Protein AF-A0A1G9T6W5-F1 (afdb_monomer_lite)

pLDDT: mean 87.33, std 14.21, range [46.97, 97.44]

Sequence (91 aa):
MPEWLVTQQISPDRVRHALRSVRAAAYSVEVTPAGTTLALVMSASPAGRRNAAEKIVGLLEVAGLRLVADDPVGELTDERRGFLVSGAGPA

Secondary structure (DSSP, 8-state):
--------PPPHHHHHHHTTTS-GGGEEEEEETTEEEEEE-----HHHHHHHHHHHHHHHHHTTEEESSSSHHHHHHH--SPEEEEE----

Structure (mmCIF, N/CA/C/O backbone):
data_AF-A0A1G9T6W5-F1
#
_entry.id   AF-A0A1G9T6W5-F1
#
loop_
_atom_site.group_PDB
_atom_site.id
_atom_site.type_symbol
_atom_site.label_atom_id
_atom_site.label_alt_id
_atom_site.label_comp_id
_atom_site.label_asym_id
_atom_site.label_entity_id
_atom_site.label_seq_id
_atom_site.pdbx_PDB_ins_code
_atom_site.Cartn_x
_atom_site.Cartn_y
_atom_site.Cartn_z
_atom_site.occupancy
_atom_site.B_iso_or_equiv
_atom_site.auth_seq_id
_atom_site.auth_comp_id
_atom_site.auth_asym_id
_atom_site.auth_atom_id
_atom_site.pdbx_PDB_model_num
ATOM 1 N N . MET A 1 1 ? -24.454 4.763 25.575 1.00 49.56 1 MET A N 1
ATOM 2 C CA . MET A 1 1 ? -23.570 5.048 24.427 1.00 49.56 1 MET A CA 1
ATOM 3 C C . MET A 1 1 ? -23.420 3.745 23.662 1.00 49.56 1 MET A C 1
ATOM 5 O O . MET A 1 1 ? -22.954 2.801 24.284 1.00 49.56 1 MET A O 1
ATOM 9 N N . PRO A 1 2 ? -23.920 3.607 22.425 1.00 47.44 2 PRO A N 1
ATOM 10 C CA . PRO A 1 2 ? -23.826 2.335 21.722 1.00 47.44 2 PRO A CA 1
ATOM 11 C C . PRO A 1 2 ? -22.397 2.059 21.229 1.00 47.44 2 PRO A C 1
ATOM 13 O O . PRO A 1 2 ? -21.794 2.901 20.573 1.00 47.44 2 PRO A O 1
ATOM 16 N N . GLU A 1 3 ? -21.893 0.861 21.520 1.00 49.44 3 GLU A N 1
ATOM 17 C CA . GLU A 1 3 ? -20.532 0.368 21.239 1.00 49.44 3 GLU A CA 1
ATOM 18 C C . GLU A 1 3 ? -20.335 -0.197 19.809 1.00 49.44 3 GLU A C 1
ATOM 20 O O . GLU A 1 3 ? -19.339 -0.858 19.533 1.00 49.44 3 GLU A O 1
ATOM 25 N N . TRP A 1 4 ? -21.265 0.022 18.872 1.00 56.22 4 TRP A N 1
ATOM 26 C CA . TRP A 1 4 ? -21.314 -0.735 17.604 1.00 56.22 4 TRP A CA 1
ATOM 27 C C . TRP A 1 4 ? -20.741 -0.041 16.358 1.00 56.22 4 TRP A C 1
ATOM 29 O O . TRP A 1 4 ? -20.920 -0.534 15.249 1.00 56.22 4 TRP A O 1
ATOM 39 N N . LEU A 1 5 ? -19.977 1.042 16.509 1.00 47.22 5 LEU A N 1
ATOM 40 C CA . LEU A 1 5 ? -19.147 1.586 15.423 1.00 47.22 5 LEU A CA 1
ATOM 41 C C . LEU A 1 5 ? -17.661 1.412 15.729 1.00 47.22 5 LEU A C 1
ATOM 43 O O . LEU A 1 5 ? -16.863 2.334 15.574 1.00 47.22 5 LEU A O 1
ATOM 47 N N . VAL A 1 6 ? -17.258 0.204 16.128 1.00 49.41 6 VAL A N 1
ATOM 48 C CA . VAL A 1 6 ? -15.865 -0.192 15.923 1.00 49.41 6 VAL A CA 1
ATOM 49 C C . VAL A 1 6 ? -15.710 -0.429 14.423 1.00 49.41 6 VAL A C 1
ATOM 51 O O . VAL A 1 6 ? -15.782 -1.557 13.942 1.00 49.41 6 VAL A O 1
ATOM 54 N N . THR A 1 7 ? -15.525 0.649 13.654 1.00 53.38 7 THR A N 1
ATOM 55 C CA . THR A 1 7 ? -14.765 0.567 12.404 1.00 53.38 7 THR A CA 1
ATOM 56 C C . THR A 1 7 ? -13.486 -0.156 12.785 1.00 53.38 7 THR A C 1
ATOM 58 O O . THR A 1 7 ? -12.663 0.420 13.493 1.00 53.38 7 THR A O 1
ATOM 61 N N . GLN A 1 8 ? -13.379 -1.446 12.449 1.00 57.91 8 GLN A N 1
ATOM 62 C CA . GLN A 1 8 ? -12.211 -2.241 12.802 1.00 57.91 8 GLN A CA 1
ATOM 63 C C . GLN A 1 8 ? -11.008 -1.564 12.165 1.00 57.91 8 GLN A C 1
ATOM 65 O O . GLN A 1 8 ? -10.784 -1.668 10.959 1.00 57.91 8 GLN A O 1
ATOM 70 N N . GLN A 1 9 ? -10.276 -0.810 12.978 1.00 73.69 9 GLN A N 1
ATOM 71 C CA . GLN A 1 9 ? -9.075 -0.134 12.546 1.00 73.69 9 GLN A CA 1
ATOM 72 C C . GLN A 1 9 ? -8.127 -1.236 12.080 1.00 73.69 9 GLN A C 1
ATOM 74 O O . GLN A 1 9 ? -7.801 -2.150 12.841 1.00 73.69 9 GLN A O 1
ATOM 79 N N . ILE A 1 10 ? -7.768 -1.215 10.795 1.00 89.69 10 ILE A N 1
ATOM 80 C CA . ILE A 1 10 ? -6.913 -2.248 10.214 1.00 89.69 10 ILE A CA 1
ATOM 81 C C . ILE A 1 10 ? -5.596 -2.228 10.978 1.00 89.69 10 ILE A C 1
ATOM 83 O O . ILE A 1 10 ? -4.892 -1.222 10.952 1.00 89.69 10 ILE A O 1
ATOM 87 N N . SER A 1 11 ? -5.265 -3.311 11.682 1.00 92.31 11 SER A N 1
ATOM 88 C CA . SER A 1 11 ? -4.020 -3.358 12.442 1.00 92.31 11 SER A CA 1
ATOM 89 C C . SER A 1 11 ? -2.815 -3.426 11.493 1.00 92.31 11 SER A C 1
ATOM 91 O O . SER A 1 11 ? -2.888 -4.082 10.446 1.00 92.31 11 SER A O 1
ATOM 93 N N . PRO A 1 12 ? -1.678 -2.801 11.845 1.00 94.00 12 PRO A N 1
ATOM 94 C CA . PRO A 1 12 ? -0.458 -2.892 11.044 1.00 94.00 12 PRO A CA 1
ATOM 95 C C . PRO A 1 12 ? 0.020 -4.343 10.886 1.00 94.00 12 PRO A C 1
ATOM 97 O O . PRO A 1 12 ? 0.546 -4.712 9.837 1.00 94.00 12 PRO A O 1
ATOM 100 N N . ASP A 1 13 ? -0.227 -5.199 11.879 1.00 94.62 13 ASP A N 1
ATOM 101 C CA . ASP A 1 13 ? 0.130 -6.617 1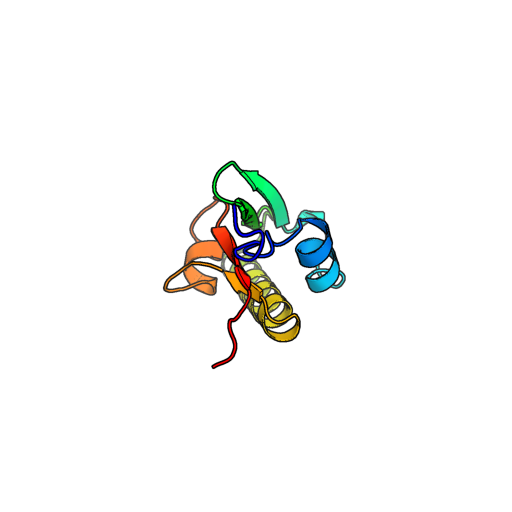1.811 1.00 94.62 13 ASP A CA 1
ATOM 102 C C . ASP A 1 13 ? -0.722 -7.394 10.808 1.00 94.62 13 ASP A C 1
ATOM 104 O O . ASP A 1 13 ? -0.208 -8.292 10.142 1.00 94.62 13 ASP A O 1
ATOM 108 N N . ARG A 1 14 ? -1.990 -7.011 10.611 1.00 95.00 14 ARG A N 1
ATOM 109 C CA . ARG A 1 14 ? -2.826 -7.582 9.548 1.00 95.00 14 ARG A CA 1
ATOM 110 C C . ARG A 1 14 ? -2.266 -7.240 8.165 1.00 95.00 14 ARG A C 1
ATOM 112 O O . ARG A 1 14 ? -2.199 -8.121 7.309 1.00 95.00 14 ARG A O 1
ATOM 119 N N . VAL A 1 15 ? -1.806 -6.002 7.964 1.00 95.69 15 VAL A N 1
ATOM 120 C CA . VAL A 1 15 ? -1.147 -5.575 6.714 1.00 95.69 15 VAL A CA 1
ATOM 121 C C . VAL A 1 15 ? 0.153 -6.353 6.496 1.00 95.69 15 VAL A C 1
ATOM 123 O O . VAL A 1 15 ? 0.352 -6.940 5.434 1.00 95.69 15 VAL A O 1
ATOM 126 N N . ARG A 1 16 ? 1.012 -6.453 7.518 1.00 96.50 16 ARG A N 1
ATOM 127 C CA . ARG A 1 16 ? 2.259 -7.240 7.453 1.00 96.50 16 ARG A CA 1
ATOM 128 C C . ARG A 1 16 ? 1.997 -8.717 7.165 1.00 96.50 16 ARG A C 1
ATOM 130 O O . ARG A 1 16 ? 2.728 -9.332 6.394 1.00 96.50 16 ARG A O 1
ATOM 137 N N . HIS A 1 17 ? 0.942 -9.286 7.746 1.00 96.31 17 HIS A N 1
ATOM 138 C CA . HIS A 1 17 ? 0.547 -10.671 7.510 1.00 96.31 17 HIS A CA 1
ATOM 139 C C . HIS A 1 17 ? 0.078 -10.911 6.066 1.00 96.31 17 HIS A C 1
ATOM 141 O O . HIS A 1 17 ? 0.447 -11.926 5.462 1.00 96.31 17 HIS A O 1
ATOM 147 N N . ALA A 1 18 ? -0.694 -9.978 5.497 1.00 96.44 18 ALA A N 1
ATOM 148 C CA . ALA A 1 18 ? -1.078 -10.005 4.084 1.00 96.44 18 ALA A CA 1
ATOM 149 C C . ALA A 1 18 ? 0.162 -9.949 3.174 1.00 96.44 18 ALA A C 1
ATOM 151 O O . ALA A 1 18 ? 0.286 -10.715 2.219 1.00 96.44 18 ALA A O 1
ATOM 152 N N . LEU A 1 19 ? 1.140 -9.119 3.540 1.00 97.00 19 LEU A N 1
ATOM 153 C CA . LEU A 1 19 ? 2.373 -8.899 2.785 1.00 97.00 19 LEU A CA 1
ATOM 154 C C . LEU A 1 19 ? 3.533 -9.829 3.177 1.00 97.00 19 LEU A C 1
ATOM 156 O O . LEU A 1 19 ? 4.674 -9.567 2.803 1.00 97.00 19 LEU A O 1
ATOM 160 N N . ARG A 1 20 ? 3.284 -10.944 3.879 1.00 96.31 20 ARG A N 1
ATOM 161 C CA . ARG A 1 20 ? 4.347 -11.845 4.383 1.00 96.31 20 ARG A CA 1
ATOM 162 C C . ARG A 1 20 ? 5.258 -12.444 3.299 1.00 96.31 20 ARG A C 1
ATOM 164 O O . ARG A 1 20 ? 6.349 -12.910 3.601 1.00 96.31 20 ARG A O 1
ATOM 171 N N . SER A 1 21 ? 4.810 -12.454 2.040 1.00 95.00 21 SER A N 1
ATOM 172 C CA . SER A 1 21 ? 5.581 -12.922 0.873 1.00 95.00 21 SER A CA 1
ATOM 173 C C . SER A 1 21 ? 6.365 -11.806 0.161 1.00 95.00 21 SER A C 1
ATOM 175 O O . SER A 1 21 ? 7.045 -12.053 -0.845 1.00 95.00 21 SER A O 1
ATOM 177 N N . VAL A 1 22 ? 6.247 -10.567 0.643 1.00 94.56 22 VAL A N 1
ATOM 178 C CA . VAL A 1 22 ? 6.992 -9.391 0.192 1.00 94.56 22 VAL A CA 1
ATOM 179 C C . VAL A 1 22 ? 8.098 -9.122 1.208 1.00 94.56 22 VAL A C 1
ATOM 181 O O . VAL A 1 22 ? 7.889 -9.210 2.416 1.00 94.56 22 VAL A O 1
ATOM 184 N N . ARG A 1 23 ? 9.303 -8.798 0.729 1.00 92.88 23 ARG A N 1
ATOM 185 C CA . ARG A 1 23 ? 10.419 -8.449 1.617 1.00 92.88 23 ARG A CA 1
ATOM 186 C C . ARG A 1 23 ? 10.031 -7.231 2.454 1.00 92.88 23 ARG A C 1
ATOM 188 O O . ARG A 1 23 ? 9.629 -6.223 1.885 1.00 92.88 23 ARG A O 1
ATOM 195 N N . ALA A 1 24 ? 10.224 -7.297 3.770 1.00 89.50 24 ALA A N 1
ATOM 196 C CA . ALA A 1 24 ? 9.895 -6.194 4.678 1.00 89.50 24 ALA A CA 1
ATOM 197 C C . ALA A 1 24 ? 10.609 -4.880 4.311 1.00 89.50 24 ALA A C 1
ATOM 199 O O . ALA A 1 24 ? 10.046 -3.813 4.480 1.00 89.50 24 ALA A O 1
ATOM 200 N N . ALA A 1 25 ? 11.809 -4.947 3.725 1.00 91.12 25 ALA A N 1
ATOM 201 C CA . ALA A 1 25 ? 12.534 -3.76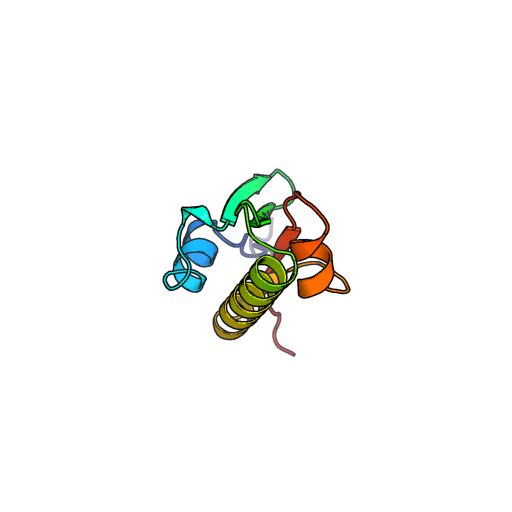6 3.248 1.00 91.12 25 ALA A CA 1
ATOM 202 C C . ALA A 1 25 ? 11.901 -3.084 2.016 1.00 91.12 25 ALA A C 1
ATOM 204 O O . ALA A 1 25 ? 12.381 -2.038 1.588 1.00 91.12 25 ALA A O 1
ATOM 205 N N . ALA A 1 26 ? 10.876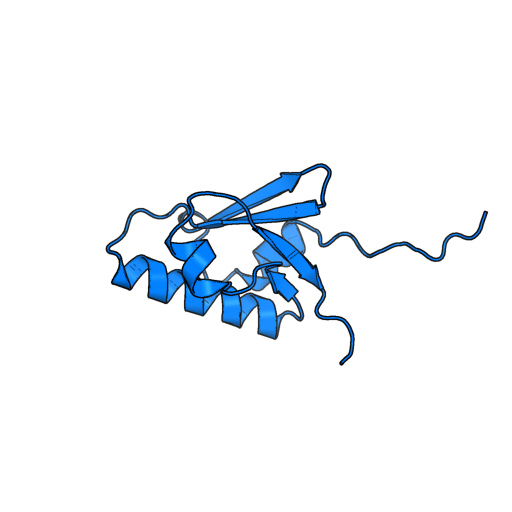 -3.681 1.398 1.00 92.62 26 ALA A N 1
ATOM 206 C CA . ALA A 1 26 ? 10.222 -3.100 0.232 1.00 92.62 26 ALA A CA 1
ATOM 207 C C . ALA A 1 26 ? 9.154 -2.065 0.593 1.00 92.62 26 ALA A C 1
ATOM 209 O O . ALA A 1 26 ? 8.873 -1.191 -0.226 1.00 92.62 26 ALA A O 1
ATOM 210 N N . TYR A 1 27 ? 8.579 -2.142 1.795 1.00 94.81 27 TYR A N 1
ATOM 211 C CA . TYR A 1 27 ? 7.457 -1.307 2.205 1.00 94.81 27 TYR A CA 1
ATOM 212 C C . TYR A 1 27 ? 7.599 -0.813 3.651 1.00 94.81 27 TYR A C 1
ATOM 214 O O . TYR A 1 27 ? 8.267 -1.439 4.469 1.00 94.81 27 TYR A O 1
ATOM 222 N N . SER A 1 28 ? 6.947 0.304 3.968 1.00 95.44 28 SER A N 1
ATOM 223 C CA . SER A 1 28 ? 6.762 0.796 5.338 1.00 95.44 28 SER A CA 1
ATOM 224 C C . SER A 1 28 ? 5.290 0.697 5.716 1.00 95.44 28 SER A C 1
ATOM 226 O O . SER A 1 28 ? 4.428 0.987 4.888 1.00 95.44 28 SER A O 1
ATOM 228 N N . VAL A 1 29 ? 5.011 0.282 6.954 1.00 95.38 29 VAL A N 1
ATOM 229 C CA . VAL A 1 29 ? 3.668 0.319 7.551 1.00 95.38 29 VAL A CA 1
ATOM 230 C C . VAL A 1 29 ? 3.721 1.209 8.776 1.00 95.38 29 VAL A C 1
ATOM 232 O O . VAL A 1 29 ? 4.455 0.906 9.720 1.00 95.38 29 VAL A O 1
ATOM 235 N N . GLU A 1 30 ? 2.909 2.258 8.776 1.00 94.25 30 GLU A N 1
ATOM 236 C CA . GLU A 1 30 ? 2.847 3.246 9.850 1.00 94.25 30 GLU A CA 1
ATOM 237 C C . GLU A 1 30 ? 1.421 3.374 10.382 1.00 94.25 30 GLU A C 1
ATOM 239 O O . GLU A 1 30 ? 0.445 3.107 9.683 1.00 94.25 30 GLU A O 1
ATOM 244 N N . VAL A 1 31 ? 1.293 3.764 11.650 1.00 92.81 31 VAL A N 1
ATOM 245 C CA . VAL A 1 31 ? -0.001 4.081 12.261 1.00 92.81 31 VAL A CA 1
ATOM 246 C C . VAL A 1 31 ? -0.091 5.593 12.375 1.00 92.81 31 VAL A C 1
ATOM 248 O O . VAL A 1 31 ? 0.699 6.221 13.076 1.00 92.81 31 VAL A O 1
ATOM 251 N N . THR A 1 32 ? -1.060 6.171 11.678 1.00 90.69 32 THR A N 1
ATOM 252 C CA . THR A 1 32 ? -1.358 7.605 11.698 1.00 90.69 32 THR A CA 1
ATOM 253 C C . THR A 1 32 ? -2.688 7.850 12.421 1.00 90.69 32 THR A C 1
ATOM 255 O O . THR A 1 32 ? -3.465 6.905 12.593 1.00 90.69 32 THR A O 1
ATOM 258 N N . PRO A 1 33 ? -3.022 9.101 12.794 1.00 88.00 33 PRO A N 1
ATOM 259 C CA . PRO A 1 33 ? -4.346 9.423 13.334 1.00 88.00 33 PRO A CA 1
ATOM 260 C C . PRO A 1 33 ? -5.506 9.026 12.406 1.00 88.00 33 PRO A C 1
ATOM 262 O O . PRO A 1 33 ? -6.600 8.748 12.883 1.00 88.00 33 PRO A O 1
ATOM 265 N N . ALA A 1 34 ? -5.263 8.973 11.091 1.00 87.56 34 ALA A N 1
ATOM 266 C CA . ALA A 1 34 ? -6.252 8.570 10.094 1.00 87.56 34 ALA A CA 1
ATOM 267 C C . ALA A 1 34 ? -6.354 7.042 9.910 1.00 87.56 34 ALA A C 1
ATOM 269 O O . ALA A 1 34 ? -7.304 6.561 9.297 1.00 87.56 34 ALA A O 1
ATOM 270 N N . GLY A 1 35 ? -5.398 6.269 10.435 1.00 91.19 35 GLY A N 1
ATOM 271 C CA . GLY A 1 35 ? -5.357 4.815 10.309 1.00 91.19 35 GLY A CA 1
ATOM 272 C C . GLY A 1 35 ? -3.990 4.277 9.900 1.00 91.19 35 GLY A C 1
ATOM 273 O O . GLY A 1 35 ? -2.986 4.994 9.876 1.00 91.19 35 GLY A O 1
ATOM 274 N N . THR A 1 36 ? -3.963 2.984 9.590 1.00 94.69 36 THR A N 1
ATOM 275 C CA . THR A 1 36 ? -2.761 2.300 9.108 1.00 94.69 36 THR A CA 1
ATOM 276 C C . THR A 1 36 ? -2.471 2.708 7.673 1.00 94.69 36 THR A C 1
ATOM 278 O O . THR A 1 36 ? -3.344 2.601 6.810 1.00 94.69 36 THR A O 1
ATOM 281 N N . THR A 1 37 ? -1.246 3.152 7.418 1.00 95.75 37 THR A N 1
ATOM 282 C CA . THR A 1 37 ? -0.761 3.526 6.093 1.00 95.75 37 THR A CA 1
ATOM 283 C C . THR A 1 37 ? 0.295 2.548 5.592 1.00 95.75 37 THR A C 1
ATOM 285 O O . THR A 1 37 ? 0.999 1.910 6.376 1.00 95.75 37 THR A O 1
ATOM 288 N N . LEU A 1 38 ? 0.401 2.430 4.270 1.00 95.81 38 LEU A N 1
ATOM 289 C CA . LEU A 1 38 ? 1.396 1.622 3.575 1.00 95.81 38 LEU A CA 1
ATOM 290 C C . LEU A 1 38 ? 2.123 2.474 2.533 1.00 95.81 38 LEU A C 1
ATOM 292 O O . LEU A 1 38 ? 1.475 3.105 1.704 1.00 95.81 38 LEU A O 1
ATOM 296 N N . ALA A 1 39 ? 3.452 2.460 2.547 1.00 95.50 39 ALA A N 1
ATOM 297 C CA . ALA A 1 39 ? 4.291 3.127 1.551 1.00 95.50 39 ALA A CA 1
ATOM 298 C C . ALA A 1 39 ? 5.251 2.133 0.892 1.00 95.50 39 ALA A C 1
ATOM 300 O O . ALA A 1 39 ? 5.734 1.212 1.555 1.00 95.50 39 ALA A O 1
ATOM 301 N N . LEU A 1 40 ? 5.600 2.347 -0.377 1.00 94.19 40 LEU A N 1
ATOM 302 C CA . LEU A 1 40 ? 6.699 1.636 -1.033 1.00 94.19 40 LEU A CA 1
ATOM 303 C C . LEU A 1 40 ? 8.018 2.378 -0.766 1.00 94.19 40 LEU A C 1
ATOM 305 O O . LEU A 1 40 ? 8.151 3.558 -1.080 1.00 94.19 40 LEU A O 1
ATOM 309 N N . VAL A 1 41 ? 9.008 1.689 -0.195 1.00 92.44 41 VAL A N 1
ATOM 310 C CA . VAL A 1 41 ? 10.293 2.297 0.220 1.00 92.44 41 VAL A CA 1
ATOM 311 C C . VAL A 1 41 ? 11.518 1.655 -0.436 1.00 92.44 41 VAL A C 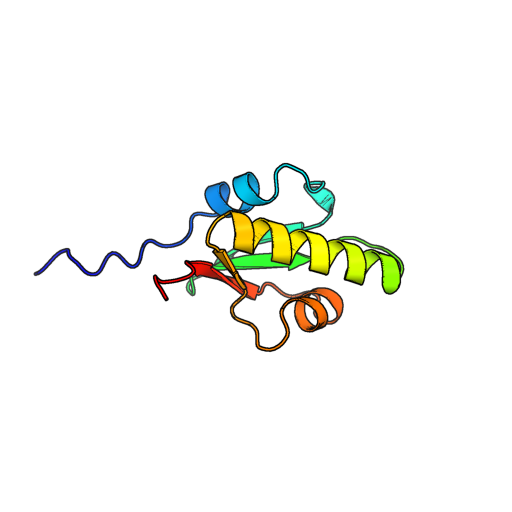1
ATOM 313 O O . VAL A 1 41 ? 12.650 2.061 -0.179 1.00 92.44 41 VAL A O 1
ATOM 316 N N . MET A 1 42 ? 11.321 0.674 -1.323 1.00 89.06 42 MET A N 1
ATOM 317 C CA . MET A 1 42 ? 12.425 0.078 -2.078 1.00 89.06 42 MET A CA 1
ATOM 318 C C . MET A 1 42 ? 13.030 1.031 -3.111 1.00 89.06 42 MET A C 1
ATOM 320 O O . MET A 1 42 ? 12.332 1.717 -3.859 1.00 89.06 42 MET A O 1
ATOM 324 N N . SER A 1 43 ? 14.356 0.963 -3.237 1.00 88.69 43 SER A N 1
ATOM 325 C CA . SER A 1 43 ? 15.078 1.514 -4.381 1.00 88.69 43 SER A CA 1
ATOM 326 C C . SER A 1 43 ? 15.157 0.466 -5.493 1.00 88.69 43 SER A C 1
ATOM 328 O O . SER A 1 43 ? 15.792 -0.576 -5.333 1.00 88.69 43 SER A O 1
ATOM 330 N N . ALA A 1 44 ? 14.482 0.722 -6.612 1.00 87.94 44 ALA A N 1
ATOM 331 C CA . ALA A 1 44 ? 14.496 -0.124 -7.803 1.00 87.94 44 ALA A CA 1
ATOM 332 C C . ALA A 1 44 ? 14.199 0.700 -9.060 1.00 87.94 44 ALA A C 1
ATOM 334 O O . ALA A 1 44 ? 13.782 1.861 -8.973 1.00 87.94 44 ALA A O 1
ATOM 335 N N . SER A 1 45 ? 14.373 0.082 -10.232 1.00 93.06 45 SER A N 1
ATOM 336 C CA . SER A 1 45 ? 13.941 0.657 -11.509 1.00 93.06 45 SER A CA 1
ATOM 337 C C . SER A 1 45 ? 12.429 0.949 -11.510 1.00 93.06 45 SER A C 1
ATOM 339 O O . SER A 1 45 ? 11.695 0.344 -10.724 1.00 93.06 45 SER A O 1
ATOM 341 N N . PRO A 1 46 ? 11.931 1.837 -12.392 1.00 90.44 46 PRO A N 1
ATOM 342 C CA . PRO A 1 46 ? 10.495 2.109 -12.508 1.00 90.44 46 PRO A CA 1
ATOM 343 C C . PRO A 1 46 ? 9.658 0.835 -12.696 1.00 90.44 46 PRO A C 1
ATOM 345 O O . PRO A 1 46 ? 8.689 0.625 -11.974 1.00 90.44 46 PRO A O 1
ATOM 348 N N . ALA A 1 47 ? 10.102 -0.068 -13.577 1.00 92.12 47 ALA A N 1
ATOM 349 C CA . ALA A 1 47 ? 9.461 -1.368 -13.778 1.00 92.12 47 ALA A CA 1
ATOM 350 C C . ALA A 1 47 ? 9.495 -2.241 -12.509 1.00 92.12 47 ALA A C 1
ATOM 352 O O . ALA A 1 47 ? 8.505 -2.875 -12.163 1.00 92.12 47 ALA A O 1
ATOM 353 N N . GLY A 1 48 ? 10.612 -2.239 -11.773 1.00 92.88 48 GLY A N 1
ATOM 354 C CA . GLY A 1 48 ? 10.725 -2.979 -10.515 1.00 92.88 48 GLY A CA 1
ATOM 355 C C . GLY A 1 48 ? 9.777 -2.467 -9.428 1.00 92.88 48 GLY A C 1
ATOM 356 O O . GLY A 1 48 ? 9.189 -3.274 -8.711 1.00 92.88 48 GLY A O 1
ATOM 357 N N . ARG A 1 49 ? 9.598 -1.144 -9.319 1.00 93.31 49 ARG A N 1
ATOM 358 C CA . ARG A 1 49 ? 8.639 -0.540 -8.379 1.00 93.31 49 ARG A CA 1
ATOM 359 C C . ARG A 1 49 ? 7.198 -0.865 -8.760 1.00 93.31 49 ARG A C 1
ATOM 361 O O . ARG A 1 49 ? 6.448 -1.292 -7.892 1.00 93.31 49 ARG A O 1
ATOM 368 N N . ARG A 1 50 ? 6.857 -0.771 -10.049 1.00 94.62 50 ARG A N 1
ATOM 369 C CA . ARG A 1 50 ? 5.521 -1.116 -10.550 1.00 94.62 50 ARG A CA 1
ATOM 370 C C . ARG A 1 50 ? 5.163 -2.577 -10.273 1.00 94.62 50 ARG A C 1
ATOM 372 O O . ARG A 1 50 ? 4.124 -2.844 -9.685 1.00 94.62 50 ARG A O 1
ATOM 379 N N . ASN A 1 51 ? 6.069 -3.511 -10.570 1.00 94.81 51 ASN A N 1
ATOM 380 C CA . ASN A 1 51 ? 5.861 -4.934 -10.278 1.00 94.81 51 ASN A CA 1
ATOM 381 C C . ASN A 1 51 ? 5.669 -5.198 -8.773 1.00 94.81 51 ASN A C 1
ATOM 383 O O . ASN A 1 51 ? 4.897 -6.071 -8.373 1.00 94.81 51 ASN A O 1
ATOM 387 N N . ALA A 1 52 ? 6.391 -4.467 -7.917 1.00 94.06 52 ALA A N 1
ATOM 388 C CA . ALA A 1 52 ? 6.223 -4.573 -6.472 1.00 94.06 52 ALA A CA 1
ATOM 389 C C . ALA A 1 52 ? 4.874 -4.004 -6.013 1.00 94.06 52 ALA A C 1
ATOM 391 O O . ALA A 1 52 ? 4.217 -4.631 -5.183 1.00 94.06 52 ALA A O 1
ATOM 392 N N . ALA A 1 53 ? 4.453 -2.867 -6.568 1.00 95.31 53 ALA A N 1
ATOM 393 C CA . ALA A 1 53 ? 3.164 -2.252 -6.286 1.00 95.31 53 ALA A CA 1
ATOM 394 C C . ALA A 1 53 ? 1.998 -3.164 -6.703 1.00 95.31 53 ALA A C 1
ATOM 396 O O . ALA A 1 53 ? 1.134 -3.441 -5.878 1.00 95.31 53 ALA A O 1
ATOM 397 N N . GLU A 1 54 ? 2.027 -3.731 -7.913 1.00 96.75 54 GLU A N 1
ATOM 398 C CA . GLU A 1 54 ? 1.033 -4.709 -8.387 1.00 96.75 54 GLU A CA 1
ATOM 399 C C . GLU A 1 54 ? 0.934 -5.915 -7.446 1.00 96.75 54 GLU A C 1
ATOM 401 O O . GLU A 1 54 ? -0.156 -6.311 -7.028 1.00 96.75 54 GLU A O 1
ATOM 406 N N . LYS A 1 55 ? 2.085 -6.467 -7.038 1.00 96.69 55 LYS A N 1
ATOM 407 C CA . LYS A 1 55 ? 2.121 -7.582 -6.088 1.00 96.69 55 LYS A CA 1
ATOM 408 C C . LYS A 1 55 ? 1.530 -7.199 -4.730 1.00 96.69 55 LYS A C 1
ATOM 410 O O . LYS A 1 55 ? 0.805 -7.996 -4.141 1.00 96.69 55 LYS A O 1
ATOM 415 N N . ILE A 1 56 ? 1.866 -6.022 -4.209 1.00 96.44 56 ILE A N 1
ATOM 416 C CA . ILE A 1 56 ? 1.351 -5.527 -2.928 1.00 96.44 56 ILE A CA 1
ATOM 417 C C . ILE A 1 56 ? -0.167 -5.365 -2.994 1.00 96.44 56 ILE A C 1
ATOM 419 O O . ILE A 1 56 ? -0.858 -5.901 -2.131 1.00 96.44 56 ILE A O 1
ATOM 423 N N . VAL A 1 57 ? -0.679 -4.684 -4.021 1.00 96.56 57 VAL A N 1
ATOM 424 C CA . VAL A 1 57 ? -2.116 -4.442 -4.204 1.00 96.56 57 VAL A CA 1
ATOM 425 C C . VAL A 1 57 ? -2.873 -5.768 -4.290 1.00 96.56 57 VAL A C 1
ATOM 427 O O . VAL A 1 57 ? -3.788 -5.986 -3.500 1.00 96.56 57 VAL A O 1
ATOM 430 N N . GLY A 1 58 ? -2.420 -6.712 -5.121 1.00 96.88 58 GLY A N 1
ATOM 431 C CA . GLY A 1 58 ? -3.070 -8.022 -5.230 1.00 96.88 58 GLY A CA 1
ATOM 432 C C . GLY A 1 58 ? -3.052 -8.834 -3.926 1.00 96.88 58 GLY A C 1
ATOM 433 O O . GLY A 1 58 ? -4.021 -9.514 -3.595 1.00 96.88 58 GLY A O 1
ATOM 434 N N . LEU A 1 59 ? -1.978 -8.754 -3.131 1.00 97.44 59 LEU A N 1
ATOM 435 C CA . LEU A 1 59 ? -1.922 -9.426 -1.824 1.00 97.44 59 LEU A CA 1
ATOM 436 C C . LEU A 1 59 ? -2.869 -8.802 -0.794 1.00 97.44 59 LEU A C 1
ATOM 438 O O . LEU A 1 59 ? -3.432 -9.527 0.030 1.00 97.44 59 LEU A O 1
ATOM 442 N N . LEU A 1 60 ? -3.033 -7.478 -0.822 1.00 95.94 60 LEU A N 1
ATOM 443 C CA . LEU A 1 60 ? -4.010 -6.793 0.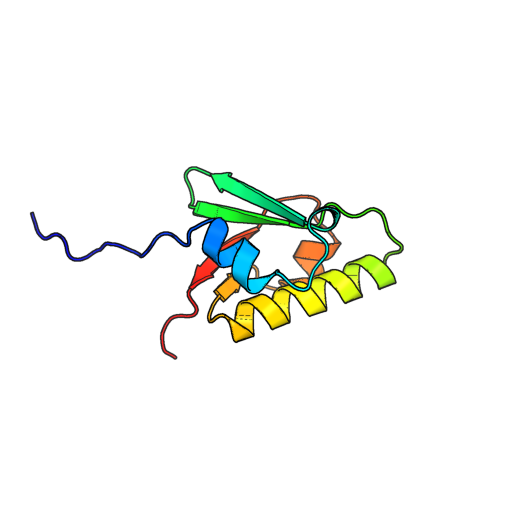021 1.00 95.94 60 LEU A CA 1
ATOM 444 C C . LEU A 1 60 ? -5.427 -7.231 -0.350 1.00 95.94 60 LEU A C 1
ATOM 446 O O . LEU A 1 60 ? -6.176 -7.621 0.545 1.00 95.94 60 LEU A O 1
ATOM 450 N N . GLU A 1 61 ? -5.760 -7.265 -1.640 1.00 95.38 61 GLU A N 1
ATOM 451 C CA . GLU A 1 61 ? -7.079 -7.687 -2.126 1.00 95.38 61 GLU A CA 1
ATOM 452 C C . GLU A 1 61 ? -7.424 -9.115 -1.692 1.00 95.38 61 GLU A C 1
ATOM 454 O O . GLU A 1 61 ? -8.497 -9.351 -1.135 1.00 95.38 61 GLU A O 1
ATOM 459 N N . VAL A 1 62 ? -6.485 -10.058 -1.834 1.00 94.81 62 VAL A N 1
ATOM 460 C CA . VAL A 1 62 ? -6.644 -11.444 -1.351 1.00 9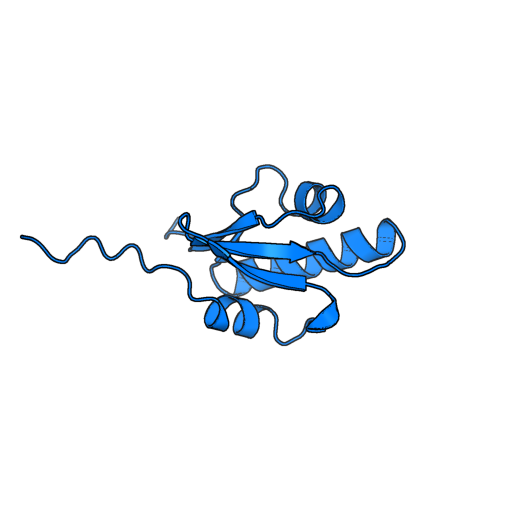4.81 62 VAL A CA 1
ATOM 461 C C . VAL A 1 62 ? -6.901 -11.501 0.162 1.00 94.81 62 VAL A C 1
ATOM 463 O O . VAL A 1 62 ? -7.599 -12.392 0.642 1.00 94.81 62 VAL A O 1
ATOM 466 N N . ALA A 1 63 ? -6.365 -10.548 0.929 1.00 93.56 63 ALA A N 1
ATOM 467 C CA . ALA A 1 63 ? -6.586 -10.427 2.371 1.00 93.56 63 ALA A CA 1
ATOM 468 C C . ALA A 1 63 ? -7.848 -9.616 2.750 1.00 93.56 63 ALA A C 1
ATOM 470 O O . ALA A 1 63 ? -8.076 -9.346 3.940 1.00 93.56 63 ALA A O 1
ATOM 471 N N . GLY A 1 64 ? -8.660 -9.214 1.764 1.00 95.06 64 GLY A N 1
ATOM 472 C CA . GLY A 1 64 ? -9.836 -8.363 1.953 1.00 95.06 64 GLY A CA 1
ATOM 473 C C . GLY A 1 64 ? -9.478 -6.935 2.374 1.00 95.06 64 GLY A C 1
ATOM 474 O O . GLY A 1 64 ? -10.217 -6.307 3.133 1.00 95.06 64 GLY A O 1
ATOM 475 N N . LEU A 1 65 ? -8.316 -6.445 1.951 1.00 95.38 65 LEU A N 1
ATOM 476 C CA . LEU A 1 65 ? -7.805 -5.102 2.201 1.00 95.38 65 LEU A CA 1
ATOM 477 C C . LEU A 1 65 ? -7.647 -4.351 0.877 1.00 95.38 65 LEU A C 1
ATOM 479 O O . LEU A 1 65 ? -7.494 -4.956 -0.179 1.00 95.38 65 LEU A O 1
ATOM 483 N N . ARG A 1 66 ? -7.632 -3.023 0.938 1.00 95.12 66 ARG A N 1
ATOM 484 C CA . ARG A 1 66 ? -7.366 -2.158 -0.217 1.00 95.12 66 ARG A CA 1
ATOM 485 C C . ARG A 1 66 ? -6.671 -0.872 0.207 1.00 95.12 66 ARG A C 1
ATOM 487 O O . ARG A 1 66 ? -6.850 -0.423 1.342 1.00 95.12 66 ARG A O 1
ATOM 494 N N . LEU A 1 67 ? -5.921 -0.269 -0.708 1.00 93.88 67 LEU A N 1
ATOM 495 C CA . LEU A 1 67 ? -5.440 1.101 -0.539 1.00 93.88 67 LEU A CA 1
ATOM 496 C C . LEU A 1 67 ? -6.574 2.079 -0.847 1.00 93.88 67 LEU A C 1
ATOM 498 O O . LEU A 1 67 ? -7.367 1.854 -1.758 1.00 93.88 67 LEU A O 1
ATOM 502 N N . VAL A 1 68 ? -6.665 3.149 -0.066 1.00 93.38 68 VAL A N 1
ATOM 503 C CA . VAL A 1 68 ? -7.535 4.291 -0.348 1.00 93.38 68 VAL A CA 1
ATOM 504 C C . VAL A 1 68 ? -6.786 5.193 -1.330 1.00 93.38 68 VAL A C 1
ATOM 506 O O . VAL A 1 68 ? -6.043 6.079 -0.912 1.00 93.38 68 VAL A O 1
ATOM 509 N N . ALA A 1 69 ? -6.921 4.876 -2.614 1.00 90.56 69 ALA A N 1
ATOM 510 C CA . ALA A 1 69 ? -6.292 5.533 -3.759 1.00 90.56 69 ALA A CA 1
ATOM 511 C C . ALA A 1 69 ? -7.145 5.262 -5.012 1.00 90.56 69 ALA A C 1
ATOM 513 O O . ALA A 1 69 ? -7.799 4.215 -5.076 1.00 90.56 69 ALA A O 1
ATOM 514 N N . ASP A 1 70 ? -7.133 6.174 -5.985 1.00 89.81 70 ASP A N 1
ATOM 515 C CA . ASP A 1 70 ? -7.878 6.014 -7.243 1.00 89.81 70 ASP A CA 1
ATOM 516 C C . ASP A 1 70 ? -7.116 5.090 -8.207 1.00 89.81 70 ASP A C 1
ATOM 518 O O . ASP A 1 70 ? -7.713 4.223 -8.848 1.00 89.81 70 ASP A O 1
ATOM 522 N N . ASP A 1 71 ? -5.784 5.216 -8.247 1.00 93.62 71 ASP A N 1
ATOM 523 C CA . ASP A 1 71 ? -4.872 4.270 -8.901 1.00 93.62 71 ASP A CA 1
ATOM 524 C C . ASP A 1 71 ? -3.861 3.724 -7.876 1.00 93.62 71 ASP A C 1
ATOM 526 O O . ASP A 1 71 ? -2.742 4.232 -7.763 1.00 93.62 71 ASP A O 1
ATOM 530 N N . PRO A 1 72 ? -4.212 2.661 -7.124 1.00 92.88 72 PRO A N 1
ATOM 531 C CA . PRO A 1 72 ? -3.349 2.101 -6.086 1.00 92.88 72 PRO A CA 1
ATOM 532 C C . PRO A 1 72 ? -1.955 1.693 -6.565 1.00 92.88 72 PRO A C 1
ATOM 534 O O . PRO A 1 72 ? -1.010 1.730 -5.783 1.00 92.88 72 PRO A O 1
ATOM 537 N N . VAL A 1 73 ? -1.810 1.266 -7.823 1.00 94.44 73 VAL A N 1
ATOM 538 C CA . VAL A 1 73 ? -0.518 0.822 -8.365 1.00 94.44 73 VAL A CA 1
ATOM 539 C C . VAL A 1 73 ? 0.312 2.021 -8.805 1.00 94.44 73 VAL A C 1
ATOM 541 O O . VAL A 1 73 ? 1.502 2.085 -8.478 1.00 94.44 73 VAL A O 1
ATOM 544 N N . GLY A 1 74 ? -0.293 2.955 -9.544 1.00 92.00 74 GLY A N 1
ATOM 545 C CA . GLY A 1 74 ? 0.364 4.182 -9.988 1.00 92.00 74 GLY A CA 1
ATOM 546 C C . GLY A 1 74 ? 0.806 5.037 -8.807 1.00 92.00 74 GLY A C 1
ATOM 547 O O . GLY A 1 74 ? 1.996 5.313 -8.656 1.00 92.00 74 GLY A O 1
ATOM 548 N N . GLU A 1 75 ? -0.116 5.347 -7.899 1.00 92.75 75 GLU A N 1
ATOM 549 C CA . GLU A 1 75 ? 0.158 6.210 -6.751 1.00 92.75 75 GLU A CA 1
ATOM 550 C C . GLU A 1 75 ? 1.225 5.608 -5.819 1.00 92.75 75 GLU A C 1
ATOM 552 O O . GLU A 1 75 ? 2.172 6.296 -5.437 1.00 92.75 75 GLU A O 1
ATOM 557 N N . LEU A 1 76 ? 1.170 4.298 -5.539 1.00 90.50 76 LEU A N 1
ATOM 558 C CA . LEU A 1 76 ? 2.184 3.611 -4.725 1.00 90.50 76 LEU A CA 1
ATOM 559 C C . LEU A 1 76 ? 3.578 3.588 -5.384 1.00 90.50 76 LEU A C 1
ATOM 561 O O . LEU A 1 76 ? 4.592 3.442 -4.698 1.00 90.50 76 LEU A O 1
ATOM 565 N N . THR A 1 77 ? 3.641 3.711 -6.712 1.00 89.38 77 THR A N 1
ATOM 566 C CA . THR A 1 77 ? 4.895 3.733 -7.479 1.00 89.38 77 THR A CA 1
ATOM 567 C C . THR A 1 77 ? 5.502 5.134 -7.568 1.00 89.38 77 THR A C 1
ATOM 569 O O . THR A 1 77 ? 6.737 5.266 -7.542 1.00 89.38 77 THR A O 1
ATOM 572 N N . ASP A 1 78 ? 4.647 6.148 -7.701 1.00 82.25 78 ASP A N 1
ATOM 573 C CA . ASP A 1 78 ? 5.025 7.528 -8.007 1.00 82.25 78 ASP A CA 1
ATOM 574 C C . ASP A 1 78 ? 5.244 8.365 -6.747 1.00 82.25 78 ASP A C 1
ATOM 576 O O . ASP A 1 78 ? 6.116 9.240 -6.717 1.00 82.25 78 ASP A O 1
ATOM 580 N N . GLU A 1 79 ? 4.525 8.058 -5.670 1.00 75.81 79 GLU A N 1
ATOM 581 C CA . GLU A 1 79 ? 4.587 8.819 -4.437 1.00 75.81 79 GLU A CA 1
ATOM 582 C C . GLU A 1 79 ? 5.317 8.036 -3.344 1.00 75.81 79 GLU A C 1
ATOM 584 O O . GLU A 1 79 ? 4.923 6.949 -2.924 1.00 75.81 79 GLU A O 1
ATOM 589 N N . ARG A 1 80 ? 6.383 8.626 -2.796 1.00 72.88 80 ARG A N 1
ATOM 590 C CA . ARG A 1 80 ? 7.044 8.105 -1.588 1.00 72.88 80 ARG A CA 1
ATOM 591 C C . ARG A 1 80 ? 6.270 8.503 -0.328 1.00 72.88 80 ARG A C 1
ATOM 593 O O . ARG A 1 80 ? 6.840 9.106 0.579 1.00 72.88 80 ARG A O 1
ATOM 600 N N . ARG A 1 81 ? 4.966 8.220 -0.288 1.00 85.88 81 ARG A N 1
ATOM 601 C CA . ARG A 1 81 ? 4.101 8.492 0.868 1.00 85.88 81 ARG A CA 1
ATOM 602 C C . ARG A 1 81 ? 3.270 7.272 1.245 1.00 85.88 81 ARG A C 1
ATOM 604 O O . ARG A 1 81 ? 3.178 6.309 0.491 1.00 85.88 81 ARG A O 1
ATOM 611 N N . GLY A 1 82 ? 2.711 7.313 2.451 1.00 89.25 82 GLY A N 1
ATOM 612 C CA . GLY A 1 82 ? 1.833 6.267 2.961 1.00 89.25 82 GLY A CA 1
ATOM 613 C C . GLY A 1 82 ? 0.393 6.445 2.488 1.00 89.25 82 GLY A C 1
ATOM 614 O O . GLY A 1 82 ? -0.182 7.516 2.661 1.00 89.25 82 GLY A O 1
ATOM 615 N N . PHE A 1 83 ? -0.197 5.374 1.969 1.00 93.19 83 PHE A N 1
ATOM 616 C CA . PHE A 1 83 ? -1.603 5.290 1.575 1.00 93.19 83 PHE A CA 1
ATOM 617 C C . PHE A 1 83 ? -2.408 4.582 2.648 1.00 93.19 83 PHE A C 1
ATOM 619 O O . PHE A 1 83 ? -1.971 3.551 3.162 1.00 93.19 83 PHE A O 1
ATOM 626 N N . LEU A 1 84 ? -3.582 5.114 2.989 1.00 93.69 84 LEU A N 1
ATOM 627 C CA . LEU A 1 84 ? -4.450 4.488 3.982 1.00 93.69 84 LEU A CA 1
ATOM 628 C C . LEU A 1 84 ? -4.895 3.107 3.508 1.00 93.69 84 LEU A C 1
ATOM 630 O O . LEU A 1 84 ? -5.296 2.928 2.361 1.00 93.69 84 LEU A O 1
ATOM 634 N N . VAL A 1 85 ? -4.861 2.139 4.416 1.00 93.12 85 VAL A N 1
ATOM 635 C CA . VAL A 1 85 ? -5.387 0.798 4.179 1.00 93.12 85 VAL A CA 1
ATOM 636 C C . VAL A 1 85 ? -6.787 0.713 4.771 1.00 93.12 85 VAL A C 1
ATOM 638 O O . VAL A 1 85 ? -6.992 0.986 5.954 1.00 93.12 85 VAL A O 1
ATOM 641 N N . SER A 1 86 ? -7.752 0.292 3.961 1.00 93.12 86 SER A N 1
ATOM 642 C CA . SER A 1 86 ? -9.124 0.028 4.397 1.00 93.12 86 SER A CA 1
ATOM 643 C C . SER A 1 86 ? -9.490 -1.438 4.185 1.00 93.12 86 SER A C 1
ATOM 645 O O . SER A 1 86 ? -8.877 -2.139 3.378 1.00 93.12 86 SER A O 1
ATOM 647 N N . GLY A 1 87 ? -10.488 -1.917 4.926 1.00 89.19 87 GLY A N 1
ATOM 648 C CA . GLY A 1 87 ? -11.128 -3.185 4.595 1.00 89.19 87 GLY A CA 1
ATOM 649 C C . GLY A 1 87 ? -11.916 -3.042 3.296 1.00 89.19 87 GLY A C 1
ATOM 650 O O . GLY A 1 87 ? -12.579 -2.024 3.077 1.00 89.19 87 GLY A O 1
ATOM 651 N N . ALA A 1 88 ? -11.870 -4.062 2.446 1.00 77.12 88 ALA A N 1
ATOM 652 C CA . ALA A 1 88 ? -12.896 -4.233 1.435 1.00 77.12 88 ALA A CA 1
ATOM 653 C C . ALA A 1 88 ? -14.203 -4.534 2.187 1.00 77.12 88 ALA A C 1
ATOM 655 O O . ALA A 1 88 ? -14.326 -5.572 2.839 1.00 77.12 88 ALA A O 1
ATOM 656 N N . GLY A 1 89 ? -15.139 -3.580 2.198 1.00 59.47 89 GLY A N 1
ATOM 657 C CA . GLY A 1 89 ? -16.492 -3.849 2.684 1.00 59.47 89 GLY A CA 1
ATOM 658 C C . GLY A 1 89 ? -17.127 -4.978 1.861 1.00 59.47 89 GLY A C 1
ATOM 659 O O . GLY A 1 89 ? -16.668 -5.227 0.742 1.00 59.47 89 GLY A O 1
ATOM 660 N N . PRO A 1 90 ? -18.150 -5.676 2.385 1.00 47.38 90 PRO A N 1
ATOM 661 C CA . PRO A 1 90 ? -18.927 -6.577 1.545 1.00 47.38 90 PRO A CA 1
ATOM 662 C C . PRO A 1 90 ? -19.468 -5.769 0.358 1.00 47.38 90 PRO A C 1
ATOM 664 O O . PRO A 1 90 ? -20.014 -4.681 0.558 1.00 47.38 90 PRO A O 1
ATOM 667 N N . ALA A 1 91 ? -19.210 -6.266 -0.853 1.00 46.97 91 ALA A N 1
ATOM 668 C CA . ALA A 1 91 ? -19.806 -5.744 -2.078 1.00 46.97 91 ALA A CA 1
ATOM 669 C C . ALA A 1 91 ? -21.336 -5.858 -2.032 1.00 46.97 91 ALA A C 1
ATOM 671 O O . ALA A 1 91 ? -21.833 -6.816 -1.390 1.00 46.97 91 ALA A O 1
#

Radius of gyration: 13.41 Å; chains: 1; bounding box: 39×22×38 Å

Foldseek 3Di:
DDPPPCLVQCDLVLLCVLCVVPPPQQWDWDQDPVGIWIAGRDDDDLVVLLVSQVVSQVSQVVSQKHFPDPDSSVCNSPDRDTTHIHGNDDD

Organism: Allokutzneria albata (NCBI:txid211114)